Protein AF-A0A7V9VNK0-F1 (afdb_monomer_lite)

Structure (mmCIF, N/CA/C/O backbone):
data_AF-A0A7V9VNK0-F1
#
_entry.id   AF-A0A7V9VNK0-F1
#
loop_
_atom_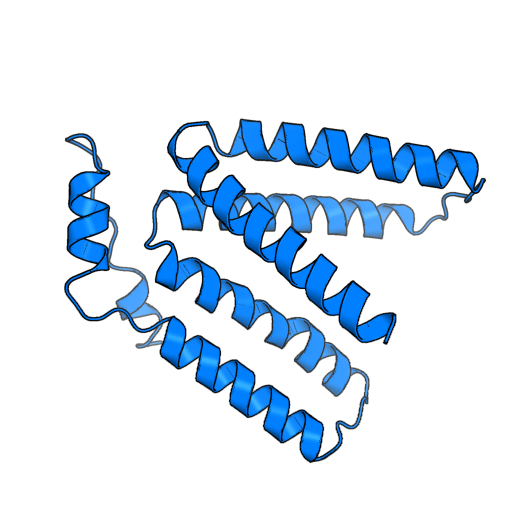site.group_PDB
_atom_site.id
_atom_site.type_symbol
_atom_site.label_atom_id
_atom_site.label_alt_id
_atom_site.label_comp_id
_atom_site.label_asym_id
_atom_site.label_entity_id
_atom_site.label_seq_id
_atom_site.pdbx_PDB_ins_code
_atom_site.Cartn_x
_atom_site.Cartn_y
_atom_site.Cartn_z
_atom_site.occupancy
_atom_site.B_iso_or_equiv
_atom_site.auth_seq_id
_atom_site.auth_comp_id
_atom_site.auth_asym_id
_atom_site.auth_atom_id
_atom_site.pdbx_PDB_model_num
ATOM 1 N N . MET A 1 1 ? 19.838 -11.599 7.209 1.00 82.56 1 MET A N 1
ATOM 2 C CA . MET A 1 1 ? 19.862 -10.478 8.177 1.00 82.56 1 MET A CA 1
ATOM 3 C C . MET A 1 1 ? 19.489 -9.149 7.528 1.00 82.56 1 MET A C 1
ATOM 5 O O . MET A 1 1 ? 18.550 -8.531 8.006 1.00 82.56 1 MET A O 1
ATOM 9 N N . LEU A 1 2 ? 20.110 -8.753 6.407 1.00 92.56 2 LEU A N 1
ATOM 10 C CA . LEU A 1 2 ? 19.760 -7.515 5.686 1.00 92.56 2 LEU A CA 1
ATOM 11 C C . LEU A 1 2 ? 18.267 -7.409 5.312 1.00 92.56 2 LEU A C 1
ATOM 13 O O . LEU A 1 2 ? 17.645 -6.399 5.608 1.00 92.56 2 LEU A O 1
ATOM 17 N N . ALA A 1 3 ? 17.668 -8.464 4.744 1.00 87.81 3 ALA A N 1
ATOM 18 C CA . ALA A 1 3 ? 16.244 -8.462 4.379 1.00 87.81 3 ALA A CA 1
ATOM 19 C C . ALA A 1 3 ? 15.308 -8.230 5.582 1.00 87.81 3 ALA A C 1
ATOM 21 O O . ALA A 1 3 ? 14.354 -7.468 5.482 1.00 87.81 3 ALA A O 1
ATOM 22 N N . ALA A 1 4 ? 15.612 -8.834 6.736 1.00 85.50 4 ALA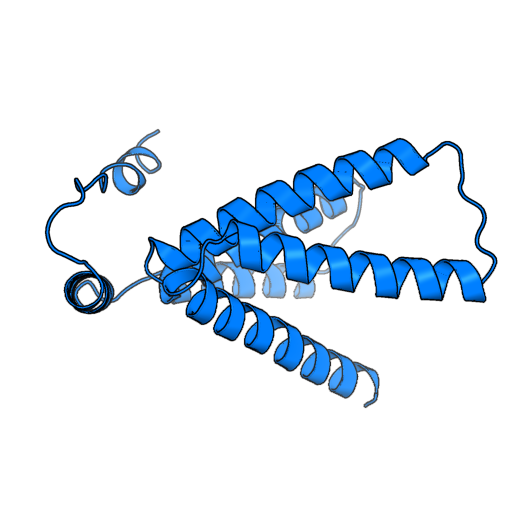 A N 1
ATOM 23 C CA . ALA A 1 4 ? 14.842 -8.628 7.962 1.00 85.50 4 ALA A CA 1
ATOM 24 C C . ALA A 1 4 ? 15.011 -7.199 8.507 1.00 85.50 4 ALA A C 1
ATOM 26 O O . ALA A 1 4 ? 14.036 -6.586 8.929 1.00 85.50 4 ALA A O 1
ATOM 27 N N 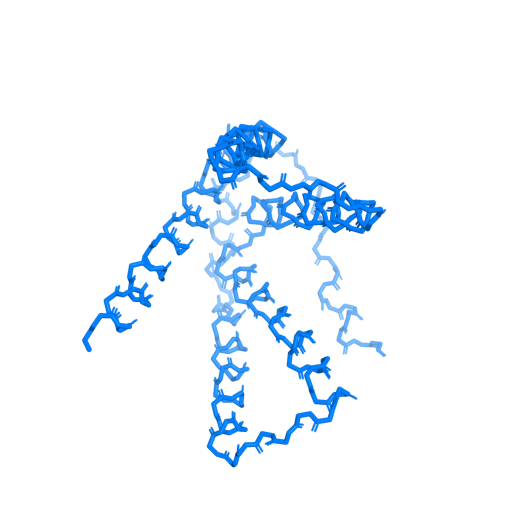. ALA A 1 5 ? 16.226 -6.644 8.447 1.00 91.44 5 ALA A N 1
ATOM 28 C CA . ALA A 1 5 ? 16.482 -5.259 8.836 1.00 91.44 5 ALA A CA 1
ATOM 29 C C . ALA A 1 5 ? 15.738 -4.261 7.931 1.00 91.44 5 ALA A C 1
ATOM 31 O O . ALA A 1 5 ? 15.131 -3.321 8.434 1.00 91.44 5 ALA A O 1
ATOM 32 N N . LEU A 1 6 ? 15.721 -4.497 6.614 1.00 88.62 6 LEU A N 1
ATOM 33 C CA . LEU A 1 6 ? 14.958 -3.693 5.655 1.00 88.62 6 LEU A CA 1
ATOM 34 C C . LEU A 1 6 ? 13.446 -3.811 5.883 1.00 88.62 6 LEU A C 1
ATOM 36 O O . LEU A 1 6 ? 12.749 -2.802 5.830 1.00 88.62 6 LEU A O 1
ATOM 40 N N . ALA A 1 7 ? 12.944 -5.010 6.190 1.00 84.00 7 ALA A N 1
ATOM 41 C CA . ALA A 1 7 ? 11.535 -5.221 6.513 1.00 84.00 7 ALA A CA 1
ATOM 42 C C . ALA A 1 7 ? 11.121 -4.472 7.791 1.00 84.00 7 ALA A C 1
ATOM 44 O O . ALA A 1 7 ? 10.095 -3.796 7.800 1.00 84.00 7 ALA A O 1
ATOM 45 N N . LEU A 1 8 ? 11.938 -4.526 8.850 1.00 86.44 8 LEU A N 1
ATOM 46 C CA . LEU A 1 8 ? 11.698 -3.775 10.087 1.00 86.44 8 LEU A CA 1
ATOM 47 C C . LEU A 1 8 ? 11.769 -2.265 9.856 1.00 86.44 8 LEU A C 1
ATOM 49 O O . LEU A 1 8 ? 10.886 -1.537 10.305 1.00 86.44 8 LEU A O 1
ATOM 53 N N . ALA A 1 9 ? 12.785 -1.798 9.126 1.00 90.12 9 ALA A N 1
ATOM 54 C CA . ALA A 1 9 ? 12.929 -0.391 8.778 1.00 90.12 9 ALA A CA 1
ATOM 55 C C . ALA A 1 9 ? 11.717 0.108 7.983 1.00 90.12 9 ALA A C 1
ATOM 57 O O . ALA A 1 9 ? 11.162 1.149 8.330 1.00 90.12 9 ALA A O 1
ATOM 58 N N . SER A 1 10 ? 11.270 -0.659 6.983 1.00 87.25 10 SER A N 1
ATOM 59 C CA . SER A 1 10 ? 10.073 -0.373 6.188 1.00 87.25 10 SER A CA 1
ATOM 60 C C . SER A 1 10 ? 8.819 -0.342 7.057 1.00 87.25 10 SER A C 1
ATOM 62 O O . SER A 1 10 ? 8.062 0.620 6.990 1.00 87.25 10 SER A O 1
ATOM 64 N N . SER A 1 11 ? 8.636 -1.323 7.943 1.00 83.38 11 SER A N 1
ATOM 65 C CA . SER A 1 11 ? 7.491 -1.354 8.857 1.00 83.38 11 SER A CA 1
ATOM 66 C C . SER A 1 11 ? 7.466 -0.145 9.798 1.00 83.38 11 SER A C 1
ATOM 68 O O . SER A 1 11 ? 6.397 0.408 10.047 1.00 83.38 11 SER A O 1
ATOM 70 N N . LEU A 1 12 ? 8.627 0.283 10.305 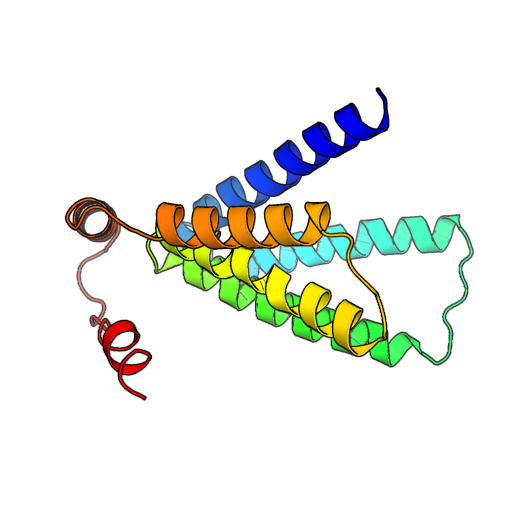1.00 85.69 12 LEU A N 1
ATOM 71 C CA . LEU A 1 12 ? 8.765 1.465 11.161 1.00 85.69 12 LEU A CA 1
ATOM 72 C C . LEU A 1 12 ? 8.480 2.762 10.401 1.00 85.69 12 LEU A C 1
ATOM 74 O O . LEU A 1 12 ? 7.768 3.624 10.912 1.00 85.69 12 LEU A O 1
ATOM 78 N N . THR A 1 13 ? 9.016 2.905 9.186 1.00 85.44 13 THR A N 1
ATOM 79 C CA . THR A 1 13 ? 8.785 4.109 8.371 1.00 85.44 13 THR A CA 1
ATOM 80 C C . THR A 1 13 ? 7.337 4.206 7.932 1.00 85.44 13 THR A C 1
ATOM 82 O O . THR A 1 13 ? 6.747 5.275 8.051 1.00 85.44 13 THR A O 1
ATOM 85 N N . TRP A 1 14 ? 6.756 3.104 7.462 1.00 78.50 14 TRP A N 1
ATOM 86 C CA . TRP A 1 14 ? 5.388 3.081 6.957 1.00 78.50 14 TRP A CA 1
ATOM 87 C C . TRP A 1 14 ? 4.376 3.285 8.090 1.00 78.50 14 TRP A C 1
ATOM 89 O O . TRP A 1 14 ? 3.596 4.233 8.052 1.00 78.50 14 TRP A O 1
ATOM 99 N N . GLY A 1 15 ? 4.488 2.512 9.179 1.00 79.56 15 GLY A N 1
ATOM 100 C CA . GLY A 1 15 ? 3.609 2.667 10.342 1.00 79.56 15 GLY A CA 1
ATOM 101 C C . GLY A 1 15 ? 3.754 4.026 11.037 1.00 79.56 15 GLY A C 1
ATOM 102 O O . GLY A 1 15 ? 2.760 4.630 11.443 1.00 79.56 15 GLY A O 1
ATOM 103 N N . GLY A 1 16 ? 4.980 4.550 11.139 1.00 81.19 16 GLY A N 1
ATOM 104 C CA . GLY A 1 16 ? 5.230 5.885 11.683 1.00 81.19 16 GLY A CA 1
ATOM 105 C C . GLY A 1 16 ? 4.647 7.000 10.811 1.00 81.19 16 GLY A C 1
ATOM 106 O O . GLY A 1 16 ? 4.057 7.945 11.340 1.00 81.19 16 GLY A O 1
ATOM 107 N N . ALA A 1 17 ? 4.770 6.883 9.485 1.00 77.44 17 ALA A N 1
ATOM 108 C CA . ALA A 1 17 ? 4.202 7.836 8.537 1.00 77.44 17 ALA A CA 1
ATOM 109 C C . ALA A 1 17 ? 2.669 7.857 8.594 1.00 77.44 17 ALA A C 1
ATOM 111 O O . ALA A 1 17 ? 2.094 8.942 8.659 1.00 77.44 17 ALA A O 1
ATOM 112 N N . ASP A 1 18 ? 2.012 6.696 8.657 1.00 76.62 18 ASP A N 1
ATOM 113 C CA . ASP A 1 18 ? 0.550 6.613 8.774 1.00 76.62 18 ASP A CA 1
ATOM 114 C C . ASP A 1 18 ? 0.049 7.202 10.096 1.00 76.62 18 ASP A C 1
ATOM 116 O O . ASP A 1 18 ? -0.954 7.924 10.132 1.00 76.62 18 ASP A O 1
ATOM 120 N N . PHE A 1 19 ? 0.781 6.959 11.188 1.00 73.00 19 PHE A N 1
ATOM 121 C CA . PHE A 1 19 ? 0.450 7.520 12.493 1.00 73.00 19 PHE A CA 1
ATOM 122 C C . PHE A 1 19 ? 0.568 9.050 12.509 1.00 73.00 19 PHE A C 1
ATOM 124 O O . PHE A 1 19 ? -0.379 9.757 12.866 1.00 73.00 19 PHE A O 1
ATOM 131 N N . LEU A 1 20 ? 1.718 9.580 12.082 1.00 77.62 20 LEU A N 1
ATOM 132 C CA . LEU A 1 20 ? 1.965 11.022 12.038 1.00 77.62 20 LEU A CA 1
ATOM 133 C C . LEU A 1 20 ? 1.057 11.720 11.019 1.00 77.62 20 LEU A C 1
ATOM 135 O O . LEU A 1 20 ? 0.502 12.776 11.322 1.00 77.62 20 LEU A O 1
ATOM 139 N N . GLY A 1 21 ? 0.851 11.127 9.843 1.00 72.38 21 GLY A N 1
ATOM 140 C CA . GLY A 1 21 ? -0.055 11.627 8.809 1.00 72.38 21 GLY A CA 1
ATOM 141 C C . GLY A 1 21 ? -1.505 11.686 9.291 1.00 72.38 21 GLY A C 1
ATOM 142 O O . GLY A 1 21 ? -2.180 12.705 9.113 1.00 72.38 21 GLY A O 1
ATOM 143 N N . GLY A 1 22 ? -1.970 10.653 10.000 1.00 72.56 22 GLY A N 1
ATOM 144 C CA . GLY A 1 22 ? -3.275 10.641 10.665 1.00 72.56 22 GLY A CA 1
ATOM 145 C C . GLY A 1 22 ? -3.410 11.714 11.752 1.00 72.56 22 GLY A C 1
ATOM 146 O O . GLY A 1 22 ? -4.437 12.387 11.841 1.00 72.56 22 GLY A O 1
ATOM 147 N N . LEU A 1 23 ? -2.360 11.949 12.545 1.00 72.75 23 LEU A N 1
ATOM 148 C CA . LEU A 1 23 ? -2.370 12.978 13.588 1.00 72.75 23 LEU A CA 1
ATOM 149 C C . LEU A 1 23 ? -2.366 14.404 13.007 1.00 72.75 23 LEU A C 1
ATOM 151 O O . LEU A 1 23 ? -3.098 15.277 13.480 1.00 72.75 23 LEU A O 1
ATOM 155 N N . ILE A 1 24 ? -1.560 14.648 11.970 1.00 73.88 24 ILE A N 1
ATOM 156 C CA . ILE A 1 24 ? -1.426 15.960 11.321 1.00 73.88 24 ILE A CA 1
ATOM 157 C C . ILE A 1 24 ? -2.682 16.302 10.509 1.00 73.88 24 ILE A C 1
ATOM 159 O O . ILE A 1 24 ? -3.134 17.447 10.554 1.00 73.88 24 ILE A O 1
ATOM 163 N N . SER A 1 25 ? -3.294 15.329 9.826 1.00 69.69 25 SER A N 1
ATOM 164 C CA . SER A 1 25 ? -4.524 15.525 9.036 1.00 69.69 25 SER A CA 1
ATOM 165 C C . SER A 1 25 ? -5.754 15.904 9.872 1.00 69.69 25 SER A C 1
ATOM 167 O O . SER A 1 25 ? -6.715 16.448 9.332 1.00 69.69 25 SER A O 1
ATOM 169 N N . ARG A 1 26 ? -5.715 15.707 11.197 1.00 68.12 26 ARG A N 1
ATOM 170 C CA . ARG A 1 26 ? -6.729 16.235 12.129 1.00 68.12 26 ARG A CA 1
ATOM 171 C C . ARG A 1 26 ? -6.561 17.725 12.437 1.00 68.12 26 ARG A C 1
ATOM 173 O O . ARG A 1 26 ? -7.525 18.372 12.830 1.00 68.12 26 ARG A O 1
ATOM 180 N N . ARG A 1 27 ? -5.348 18.273 12.298 1.00 61.91 27 ARG A N 1
ATOM 181 C CA . ARG A 1 27 ? -5.013 19.673 12.642 1.00 61.91 27 ARG A CA 1
ATOM 182 C C . ARG A 1 27 ? -4.770 20.567 11.424 1.00 61.91 27 ARG A C 1
ATOM 184 O O . ARG A 1 27 ? -4.803 21.788 11.544 1.00 61.91 27 ARG A O 1
ATOM 191 N N . ARG A 1 28 ? -4.483 19.980 10.264 1.00 67.44 28 ARG A N 1
ATOM 192 C CA . ARG A 1 28 ? -4.223 20.661 8.988 1.00 67.44 28 ARG A CA 1
ATOM 193 C C . ARG A 1 28 ? -5.191 20.137 7.934 1.00 67.44 28 ARG A C 1
ATOM 195 O O . ARG A 1 28 ? -5.664 19.011 8.025 1.00 67.44 28 ARG A O 1
ATOM 202 N N . THR A 1 29 ? -5.464 20.937 6.907 1.00 72.12 29 THR A N 1
ATOM 203 C CA . THR A 1 29 ? -6.267 20.483 5.768 1.00 72.12 29 THR A CA 1
ATOM 204 C C . THR A 1 29 ? -5.588 19.280 5.108 1.00 72.12 29 THR A C 1
ATOM 206 O O . THR A 1 29 ? -4.395 19.326 4.808 1.00 72.12 29 THR A O 1
ATOM 209 N N . VAL A 1 30 ? -6.342 18.200 4.866 1.00 69.69 30 VAL A N 1
ATOM 210 C CA . VAL A 1 30 ? -5.844 16.967 4.215 1.00 69.69 30 VAL A CA 1
ATOM 211 C C . VAL A 1 30 ? -5.092 17.288 2.917 1.00 69.69 30 VAL A C 1
ATOM 213 O O . VAL A 1 30 ? -4.049 16.705 2.644 1.00 69.69 30 VAL A O 1
ATOM 216 N N . LEU A 1 31 ? -5.573 18.288 2.172 1.00 69.62 31 LEU A N 1
ATOM 217 C CA . LEU A 1 31 ? -4.949 18.791 0.947 1.00 69.62 31 LEU A CA 1
ATOM 218 C C . LEU A 1 31 ? -3.518 19.307 1.154 1.00 69.62 31 LEU A C 1
ATOM 220 O O . LEU A 1 31 ? -2.667 19.058 0.308 1.00 69.62 31 LEU A O 1
ATOM 224 N N . ALA A 1 32 ? -3.228 19.993 2.264 1.00 73.31 32 ALA A N 1
ATOM 225 C CA . ALA A 1 32 ? -1.886 20.510 2.529 1.00 73.31 32 ALA A CA 1
ATOM 226 C C . ALA A 1 32 ? -0.890 19.376 2.802 1.00 73.31 32 ALA A C 1
ATOM 228 O O . ALA A 1 32 ? 0.227 19.406 2.293 1.00 73.31 32 ALA A O 1
ATOM 229 N N . VAL A 1 33 ? -1.309 18.356 3.560 1.00 75.38 33 VAL A N 1
ATOM 230 C CA . VAL A 1 33 ? -0.490 17.157 3.808 1.00 75.38 33 VAL A CA 1
ATOM 231 C C . VAL A 1 33 ? -0.214 16.437 2.489 1.00 75.38 33 VAL A C 1
ATOM 233 O O . VAL A 1 33 ? 0.936 16.142 2.181 1.00 75.38 33 VAL A O 1
ATOM 236 N N . LEU A 1 34 ? -1.253 16.239 1.674 1.00 78.31 34 LEU A N 1
ATOM 237 C CA . LEU A 1 34 ? -1.147 15.565 0.382 1.00 78.31 34 LEU A CA 1
ATOM 238 C C . LEU A 1 34 ? -0.192 16.286 -0.578 1.00 78.31 34 LEU A C 1
ATOM 240 O O . LEU A 1 34 ? 0.690 15.654 -1.152 1.00 78.31 34 LEU A O 1
ATOM 244 N N . LEU A 1 35 ? -0.346 17.605 -0.734 1.00 80.81 35 LEU A N 1
ATOM 245 C CA . LEU A 1 35 ? 0.467 18.401 -1.656 1.00 80.81 35 LEU A CA 1
ATOM 246 C C . LEU A 1 35 ? 1.942 18.407 -1.257 1.00 80.81 35 LEU A C 1
ATOM 248 O O . LEU A 1 35 ? 2.800 18.231 -2.118 1.00 80.81 35 LEU A O 1
ATOM 252 N N . ILE A 1 36 ? 2.243 18.567 0.036 1.00 83.06 36 ILE A N 1
ATOM 253 C CA . ILE A 1 36 ? 3.627 18.554 0.524 1.00 83.06 36 ILE A CA 1
ATOM 254 C C . ILE A 1 36 ? 4.239 17.166 0.324 1.00 83.06 36 ILE A C 1
ATOM 256 O O . ILE A 1 36 ? 5.322 17.059 -0.251 1.00 83.06 36 ILE A O 1
ATOM 260 N N . SER A 1 37 ? 3.545 16.100 0.738 1.00 81.50 37 SER A N 1
ATOM 261 C CA . SER A 1 37 ? 4.029 14.727 0.568 1.00 81.50 37 SER A CA 1
ATOM 262 C C . SER A 1 37 ? 4.283 14.393 -0.900 1.00 81.50 37 SER A C 1
ATOM 264 O O . SER A 1 37 ? 5.328 13.830 -1.231 1.00 81.50 37 SER A O 1
ATOM 266 N N . GLN A 1 38 ? 3.371 14.783 -1.791 1.00 87.00 38 GLN A N 1
ATOM 267 C CA . GLN A 1 38 ? 3.497 14.462 -3.204 1.00 87.00 38 GLN A CA 1
ATOM 268 C C . GLN A 1 38 ? 4.563 15.306 -3.910 1.00 87.00 38 GLN A C 1
ATOM 270 O O . GLN A 1 38 ? 5.268 14.779 -4.767 1.00 87.00 38 GLN A O 1
ATOM 275 N N . ALA A 1 39 ? 4.741 16.572 -3.520 1.00 86.81 39 ALA A N 1
ATOM 276 C CA . ALA A 1 39 ? 5.825 17.415 -4.021 1.00 86.81 39 ALA A CA 1
ATOM 277 C C . ALA A 1 39 ? 7.200 16.864 -3.617 1.00 86.81 39 ALA A C 1
ATOM 279 O O . ALA A 1 39 ? 8.082 16.730 -4.463 1.00 86.81 39 ALA A O 1
ATOM 280 N N . VAL A 1 40 ? 7.370 16.479 -2.348 1.00 88.75 40 VAL A N 1
ATOM 281 C CA . VAL A 1 40 ? 8.614 15.862 -1.862 1.00 88.75 40 VAL A CA 1
ATOM 282 C C . VAL A 1 40 ? 8.885 14.544 -2.592 1.00 88.75 40 VAL A C 1
ATOM 284 O O . VAL A 1 40 ? 9.996 14.332 -3.076 1.00 88.75 40 VAL A O 1
ATOM 287 N N . GLY A 1 41 ? 7.868 13.688 -2.737 1.00 86.12 41 GLY A N 1
ATOM 288 C CA . GLY A 1 41 ? 7.986 12.432 -3.480 1.00 86.12 41 GLY A CA 1
ATOM 289 C C . GLY A 1 41 ? 8.374 12.643 -4.946 1.00 86.12 41 GLY A C 1
ATOM 290 O O . GLY A 1 41 ? 9.255 11.950 -5.450 1.00 86.12 41 GLY A O 1
ATOM 291 N N . LEU A 1 42 ? 7.778 13.637 -5.612 1.00 88.06 42 LEU A N 1
ATOM 292 C CA . LEU A 1 42 ? 8.088 13.977 -7.001 1.00 88.06 42 LEU A CA 1
ATOM 293 C C . LEU A 1 42 ? 9.531 14.467 -7.164 1.00 88.06 42 LEU A C 1
ATOM 295 O O . LEU A 1 42 ? 10.214 14.037 -8.089 1.00 88.06 42 LEU A O 1
ATOM 299 N N . VAL A 1 43 ? 10.014 15.325 -6.262 1.00 92.25 43 VAL A N 1
ATOM 300 C CA . VAL A 1 43 ? 11.400 15.821 -6.289 1.00 92.25 43 VAL A CA 1
ATOM 301 C C . VAL A 1 43 ? 12.394 14.677 -6.073 1.00 92.25 43 VAL A C 1
ATOM 303 O O . VAL A 1 43 ? 13.383 14.568 -6.799 1.00 92.25 43 VAL A O 1
ATOM 306 N N . LEU A 1 44 ? 12.125 13.785 -5.117 1.00 90.38 44 LEU A N 1
ATOM 307 C CA . LEU A 1 44 ? 12.991 12.638 -4.837 1.00 90.38 44 LEU A CA 1
ATOM 308 C C . LEU A 1 44 ? 13.022 11.647 -6.005 1.00 90.38 44 LEU A C 1
ATOM 310 O O . LEU A 1 44 ? 14.096 11.296 -6.483 1.00 90.38 44 LEU A O 1
ATOM 314 N N . ILE A 1 45 ? 11.862 11.231 -6.517 1.00 87.06 45 ILE A N 1
ATOM 315 C CA . ILE A 1 45 ? 11.805 10.301 -7.653 1.00 87.06 45 ILE A CA 1
ATOM 316 C C . ILE A 1 45 ? 12.400 10.953 -8.907 1.00 87.06 45 ILE A C 1
ATOM 318 O O . ILE A 1 45 ? 13.196 10.324 -9.600 1.00 87.06 45 ILE A O 1
ATOM 322 N N . GLY A 1 46 ? 12.077 12.220 -9.175 1.00 87.94 46 GLY A N 1
ATOM 323 C CA . GLY A 1 46 ? 12.597 12.963 -10.322 1.00 87.94 46 GLY A CA 1
ATOM 324 C C . GLY A 1 46 ? 14.118 13.106 -10.301 1.00 87.94 46 GLY A C 1
ATOM 325 O O . GLY A 1 46 ? 14.766 12.906 -11.326 1.00 87.94 46 GLY A O 1
ATOM 326 N N . SER A 1 47 ? 14.708 13.382 -9.134 1.00 89.44 47 SER A N 1
ATOM 327 C CA . SER A 1 47 ? 16.167 13.459 -8.986 1.00 89.44 47 SER A CA 1
ATOM 328 C C . SER A 1 47 ? 16.845 12.099 -9.174 1.00 89.44 47 SER A C 1
ATOM 330 O O . SER A 1 47 ? 17.854 12.021 -9.872 1.00 89.44 47 SER A O 1
ATOM 332 N N . ILE A 1 48 ? 16.266 11.013 -8.653 1.00 89.06 48 ILE A N 1
ATOM 333 C CA . ILE A 1 48 ? 16.759 9.648 -8.897 1.00 89.06 48 ILE A CA 1
ATOM 334 C C . ILE A 1 48 ? 16.704 9.306 -10.391 1.00 89.06 48 ILE A C 1
ATOM 336 O O . ILE A 1 48 ? 17.684 8.804 -10.940 1.00 89.06 48 ILE A O 1
ATOM 340 N N . VAL A 1 49 ? 15.588 9.590 -11.066 1.00 87.50 49 VAL A N 1
ATOM 341 C CA . VAL A 1 49 ? 15.427 9.350 -12.510 1.00 87.50 49 VAL A CA 1
ATOM 342 C C . VAL A 1 49 ? 16.459 10.138 -13.317 1.00 87.50 49 VAL A C 1
ATOM 344 O O . VAL A 1 49 ? 17.093 9.569 -14.206 1.00 87.50 49 VAL A O 1
ATOM 347 N N . ALA A 1 50 ? 16.680 11.409 -12.969 1.00 88.25 50 ALA A N 1
ATOM 348 C CA . ALA A 1 50 ? 17.662 12.265 -13.630 1.00 88.25 50 ALA A CA 1
ATOM 349 C C . ALA A 1 50 ? 19.097 11.734 -13.480 1.00 88.25 50 ALA A C 1
ATOM 351 O O . ALA A 1 50 ? 19.843 11.717 -14.455 1.00 88.25 50 ALA A O 1
ATOM 352 N N . VAL A 1 51 ? 19.473 11.254 -12.289 1.00 93.50 51 VAL A N 1
ATOM 353 C CA . VAL A 1 51 ? 20.808 10.680 -12.036 1.00 93.50 51 VAL A CA 1
ATOM 354 C C . VAL A 1 51 ? 21.009 9.354 -12.773 1.00 93.50 51 VAL A C 1
ATOM 356 O O . VAL A 1 51 ? 22.099 9.095 -13.275 1.00 93.50 51 VAL A O 1
ATOM 359 N N . ASN A 1 52 ? 19.973 8.516 -12.864 1.00 90.38 52 ASN A N 1
ATOM 360 C CA . ASN A 1 52 ? 20.058 7.217 -13.538 1.00 90.38 52 ASN A CA 1
ATOM 361 C C . ASN A 1 52 ? 19.938 7.308 -15.071 1.00 90.38 52 ASN A C 1
ATOM 363 O O . ASN A 1 52 ? 20.108 6.296 -15.746 1.00 90.38 52 ASN A O 1
ATOM 367 N N . GLY A 1 53 ? 19.623 8.485 -15.628 1.00 83.81 53 GLY A N 1
ATOM 368 C CA . GLY A 1 53 ? 19.462 8.673 -17.073 1.00 83.81 53 GLY A CA 1
ATOM 369 C C . GLY A 1 53 ? 18.311 7.862 -17.677 1.00 83.81 53 GLY A C 1
ATOM 370 O O . GLY A 1 53 ? 18.361 7.512 -18.856 1.00 83.81 53 GLY A O 1
ATOM 371 N N . ALA A 1 54 ? 17.293 7.521 -16.880 1.00 81.50 54 ALA A N 1
ATOM 372 C CA . ALA A 1 54 ? 16.188 6.693 -17.347 1.00 81.50 54 ALA A CA 1
ATOM 373 C C . ALA A 1 54 ? 15.347 7.447 -18.388 1.00 81.50 54 ALA A C 1
ATOM 375 O O . ALA A 1 54 ? 14.963 8.602 -18.192 1.00 81.50 54 ALA A O 1
ATOM 376 N N . THR A 1 55 ? 15.056 6.782 -19.504 1.00 81.56 55 THR A N 1
ATOM 377 C CA . THR A 1 55 ? 14.260 7.347 -20.592 1.00 81.56 55 THR A CA 1
ATOM 378 C C . THR A 1 55 ? 12.778 7.116 -20.350 1.00 81.56 55 THR A C 1
ATOM 380 O O . THR A 1 55 ? 12.347 6.082 -19.837 1.00 81.56 55 THR A O 1
ATOM 383 N N . VAL A 1 56 ? 11.979 8.115 -20.712 1.00 80.31 56 VAL A N 1
ATOM 384 C CA . VAL A 1 56 ? 10.536 8.070 -20.509 1.00 80.31 56 VAL A CA 1
ATOM 385 C C . VAL A 1 56 ? 9.890 7.427 -21.730 1.00 80.31 56 VAL A C 1
ATOM 387 O O . VAL A 1 56 ? 9.961 7.966 -22.832 1.00 80.31 56 VAL A O 1
ATOM 390 N N . GLY A 1 57 ? 9.314 6.241 -21.539 1.00 84.75 57 GLY A N 1
ATOM 391 C CA . GLY A 1 57 ? 8.653 5.485 -22.600 1.00 84.75 57 GLY A CA 1
ATOM 392 C C . GLY A 1 57 ? 7.240 5.992 -22.925 1.00 84.75 57 GLY A C 1
ATOM 393 O O . GLY A 1 57 ? 6.668 6.783 -22.168 1.00 84.75 57 GLY A O 1
ATOM 394 N N . PRO A 1 58 ? 6.639 5.497 -24.022 1.00 85.75 58 PRO A N 1
ATOM 395 C CA . PRO A 1 58 ? 5.267 5.834 -24.411 1.00 85.75 58 PRO A CA 1
ATOM 396 C C . PRO A 1 58 ? 4.225 5.453 -23.347 1.00 85.75 58 PRO A C 1
ATOM 398 O O . PRO A 1 58 ? 3.171 6.076 -23.285 1.00 85.75 58 PRO A O 1
ATOM 401 N N . ASP A 1 59 ? 4.540 4.512 -22.454 1.00 88.06 59 ASP A N 1
ATOM 402 C CA . ASP A 1 59 ? 3.664 4.053 -21.368 1.00 88.06 59 ASP A CA 1
ATOM 403 C C . ASP A 1 59 ? 3.609 4.999 -20.155 1.00 88.06 59 ASP A C 1
ATOM 405 O O . ASP A 1 59 ? 2.958 4.692 -19.155 1.00 88.06 59 ASP A O 1
ATOM 409 N N . LEU A 1 60 ? 4.247 6.178 -20.220 1.00 86.75 60 LEU A N 1
ATOM 410 C CA . LEU A 1 60 ? 4.211 7.179 -19.145 1.00 86.75 60 LEU A CA 1
ATOM 411 C C . LEU A 1 60 ? 2.780 7.518 -18.705 1.00 86.75 60 LEU A C 1
ATOM 413 O O . LEU A 1 60 ? 2.536 7.772 -17.525 1.00 86.75 60 LEU A O 1
ATOM 417 N N . TRP A 1 61 ? 1.825 7.515 -19.634 1.00 88.00 61 TRP A N 1
ATOM 418 C CA . TRP A 1 61 ? 0.434 7.833 -19.325 1.00 88.00 61 TRP A CA 1
ATOM 419 C C . TRP A 1 61 ? -0.168 6.863 -18.293 1.00 88.00 61 TRP A C 1
ATOM 421 O O . TRP A 1 61 ? -0.932 7.306 -17.438 1.00 88.00 61 TRP A O 1
ATOM 431 N N . LEU A 1 62 ? 0.227 5.581 -18.296 1.00 90.38 62 LEU A N 1
ATOM 432 C CA . LEU A 1 62 ? -0.199 4.606 -17.286 1.00 90.38 62 LEU A CA 1
ATOM 433 C C . LEU A 1 62 ? 0.315 4.997 -15.900 1.00 90.38 62 LEU A C 1
ATOM 435 O O . LEU A 1 62 ? -0.435 4.938 -14.928 1.00 90.38 62 LEU A O 1
ATOM 439 N N . ALA A 1 63 ? 1.568 5.454 -15.809 1.00 86.94 63 ALA A N 1
ATOM 440 C CA . ALA A 1 63 ? 2.154 5.926 -14.557 1.00 86.94 63 ALA A CA 1
ATOM 441 C C . ALA A 1 63 ? 1.472 7.207 -14.051 1.00 86.94 63 ALA A C 1
ATOM 443 O O . ALA A 1 63 ? 1.223 7.337 -12.853 1.00 86.94 63 ALA A O 1
ATOM 444 N N . VAL A 1 64 ? 1.110 8.129 -14.951 1.00 88.06 64 VAL A N 1
ATOM 445 C CA . VAL A 1 64 ? 0.352 9.340 -14.598 1.00 88.06 64 VAL A CA 1
ATOM 446 C C . VAL A 1 64 ? -1.031 8.973 -14.061 1.00 88.06 64 VAL A C 1
ATOM 448 O O . VAL A 1 64 ? -1.413 9.440 -12.989 1.00 88.06 64 VAL A O 1
ATOM 451 N N . VAL A 1 65 ? -1.767 8.104 -14.759 1.00 92.69 65 VAL A N 1
ATOM 452 C CA . VAL A 1 65 ? -3.099 7.654 -14.327 1.00 92.69 65 VAL A CA 1
ATOM 453 C C . VAL A 1 65 ? -3.018 6.912 -12.991 1.00 92.69 65 VAL A C 1
ATOM 455 O O . VAL A 1 65 ? -3.778 7.226 -12.076 1.00 92.69 65 VAL A O 1
ATOM 458 N N . ALA A 1 66 ? -2.061 5.994 -12.831 1.00 88.75 66 ALA A N 1
ATOM 459 C CA . ALA A 1 66 ? -1.829 5.292 -11.570 1.00 88.75 66 ALA A CA 1
ATOM 460 C C . ALA A 1 66 ? -1.487 6.263 -10.428 1.00 88.75 66 ALA A C 1
ATOM 462 O O . ALA A 1 66 ? -2.007 6.121 -9.322 1.00 88.75 66 ALA A O 1
ATOM 463 N N . GLY A 1 67 ? -0.673 7.288 -10.699 1.00 88.50 67 GLY A N 1
ATOM 464 C CA . GLY A 1 67 ? -0.335 8.335 -9.738 1.00 88.50 67 GLY A CA 1
ATOM 465 C C . GLY A 1 67 ? -1.547 9.161 -9.301 1.00 88.50 67 GLY A C 1
ATOM 466 O O . GLY A 1 67 ? -1.715 9.415 -8.110 1.00 88.50 67 GLY A O 1
ATOM 467 N N . LEU A 1 68 ? -2.430 9.534 -10.233 1.00 90.31 68 LEU A N 1
ATOM 468 C CA . LEU A 1 68 ? -3.669 10.257 -9.922 1.00 90.31 68 LEU A CA 1
ATOM 469 C C . LEU A 1 68 ? -4.629 9.409 -9.078 1.00 90.31 68 LEU A C 1
ATOM 471 O O . LEU A 1 68 ? -5.175 9.902 -8.090 1.00 90.31 68 LEU A O 1
ATOM 475 N N . ILE A 1 69 ? -4.794 8.129 -9.425 1.00 92.00 69 ILE A N 1
ATOM 476 C CA . ILE A 1 69 ? -5.599 7.182 -8.641 1.00 92.00 69 ILE A CA 1
ATOM 477 C C . ILE A 1 69 ? -4.999 7.014 -7.240 1.00 92.00 69 ILE A C 1
ATOM 479 O O . ILE A 1 69 ? -5.726 7.090 -6.251 1.00 92.00 69 ILE A O 1
ATOM 483 N N . GLY A 1 70 ? -3.677 6.850 -7.139 1.00 87.75 70 GLY A N 1
ATOM 484 C CA . GLY A 1 70 ? -2.965 6.742 -5.866 1.00 87.75 70 GLY A CA 1
ATOM 485 C C . GLY A 1 70 ? -3.119 7.989 -4.994 1.00 87.75 70 GLY A C 1
ATOM 486 O O . GLY A 1 70 ? -3.385 7.877 -3.800 1.00 87.75 70 GLY A O 1
ATOM 487 N N . MET A 1 71 ? -3.041 9.182 -5.589 1.00 84.69 71 MET A N 1
ATOM 488 C CA . MET A 1 71 ? -3.262 10.449 -4.890 1.00 84.69 71 MET A CA 1
ATOM 489 C C . MET A 1 71 ? -4.701 10.560 -4.370 1.00 84.69 71 MET A C 1
ATOM 491 O O . MET A 1 71 ? -4.909 10.924 -3.212 1.00 84.69 71 MET A O 1
ATOM 495 N N . ALA A 1 72 ? -5.697 10.205 -5.187 1.00 87.50 72 ALA A N 1
ATOM 496 C CA . ALA A 1 72 ? -7.097 10.189 -4.768 1.00 87.50 72 ALA A CA 1
ATOM 497 C C . ALA A 1 72 ? -7.341 9.175 -3.635 1.00 87.50 72 ALA A C 1
ATOM 499 O O . ALA A 1 72 ? -7.988 9.507 -2.640 1.00 87.50 72 ALA A O 1
ATOM 500 N N . ALA A 1 73 ? -6.765 7.974 -3.738 1.00 87.44 73 ALA A N 1
ATOM 501 C CA . ALA A 1 73 ? -6.838 6.950 -2.700 1.00 87.44 73 ALA A CA 1
ATOM 502 C C . ALA A 1 73 ? -6.213 7.432 -1.382 1.00 87.44 73 ALA A C 1
ATOM 504 O O . ALA A 1 73 ? -6.830 7.298 -0.325 1.00 87.44 73 ALA A O 1
ATOM 505 N N . LEU A 1 74 ? -5.039 8.071 -1.439 1.00 83.56 74 LEU A N 1
ATOM 506 C CA . LEU A 1 74 ? -4.367 8.631 -0.267 1.00 83.56 74 LEU A CA 1
ATOM 507 C C . LEU A 1 74 ? -5.174 9.778 0.365 1.00 83.56 74 LEU A C 1
ATOM 509 O O . LEU A 1 74 ? -5.265 9.876 1.589 1.00 83.56 74 LEU A O 1
ATOM 513 N N . ALA A 1 75 ? -5.820 10.615 -0.452 1.00 84.19 75 ALA A N 1
ATOM 514 C CA . ALA A 1 75 ? -6.720 11.658 0.035 1.00 84.19 75 ALA A CA 1
ATOM 515 C C . ALA A 1 75 ? -7.909 11.059 0.801 1.00 84.19 75 ALA A C 1
ATOM 517 O O . ALA A 1 75 ? -8.236 11.512 1.901 1.00 84.19 75 ALA A O 1
ATOM 518 N N . CYS A 1 76 ? -8.539 10.022 0.241 1.00 84.81 76 CYS A N 1
ATOM 519 C CA . CYS A 1 76 ? -9.616 9.282 0.894 1.00 84.81 76 CYS A CA 1
ATOM 520 C C . CYS A 1 76 ? -9.141 8.614 2.190 1.00 84.81 76 CYS A C 1
ATOM 522 O O . CYS A 1 76 ? -9.853 8.679 3.192 1.00 84.81 76 CYS A O 1
ATOM 524 N N . PHE A 1 77 ? -7.935 8.042 2.195 1.00 82.88 77 PHE A N 1
ATOM 525 C CA . PHE A 1 77 ? -7.326 7.409 3.361 1.00 82.88 77 PHE A CA 1
ATOM 526 C C . PHE A 1 77 ? -7.114 8.395 4.514 1.00 82.88 77 PHE A C 1
ATOM 528 O O . PHE A 1 77 ? -7.671 8.207 5.597 1.00 82.88 77 PHE A O 1
ATOM 535 N N . TYR A 1 78 ? -6.394 9.498 4.279 1.00 81.19 78 TYR A N 1
ATOM 536 C CA . TYR A 1 78 ? -6.159 10.508 5.315 1.00 81.19 78 TYR A CA 1
ATOM 537 C C . TYR A 1 78 ? -7.450 11.178 5.778 1.00 81.19 78 TYR A C 1
ATOM 539 O O . TYR A 1 78 ? -7.617 11.443 6.968 1.00 81.19 78 TYR A O 1
ATOM 547 N N . ARG A 1 79 ? -8.406 11.403 4.870 1.00 80.19 79 ARG A N 1
ATOM 548 C CA . ARG A 1 79 ? -9.729 11.896 5.258 1.00 80.19 79 ARG A CA 1
ATOM 549 C C . ARG A 1 79 ? -10.453 10.897 6.159 1.00 80.19 79 ARG A C 1
ATOM 551 O O . ARG A 1 79 ? -11.046 11.320 7.145 1.00 80.19 79 ARG A O 1
ATOM 558 N N . GLY A 1 80 ? -10.370 9.601 5.858 1.00 77.31 80 GLY A N 1
ATOM 559 C CA . GLY A 1 80 ? -10.887 8.524 6.699 1.00 77.31 80 GLY A CA 1
ATOM 560 C C . GLY A 1 80 ? -10.277 8.541 8.101 1.00 77.31 80 GLY A C 1
ATOM 561 O O . GLY A 1 80 ? -11.017 8.528 9.079 1.00 77.31 80 GLY A O 1
ATOM 562 N N . LEU A 1 81 ? -8.951 8.663 8.214 1.00 76.31 81 LEU A N 1
ATOM 563 C CA . LEU A 1 81 ? -8.247 8.745 9.505 1.00 76.31 81 LEU A CA 1
ATOM 564 C C . LEU A 1 81 ? -8.630 9.992 10.323 1.00 76.31 81 LEU A C 1
ATOM 566 O O . LEU A 1 81 ? -8.657 9.952 11.560 1.00 76.31 81 LEU A O 1
ATOM 570 N N . ALA A 1 82 ? -8.935 11.096 9.638 1.00 73.31 82 ALA A N 1
ATOM 571 C CA . ALA A 1 82 ? -9.343 12.343 10.271 1.00 73.31 82 ALA A CA 1
ATOM 572 C C . ALA A 1 82 ? -10.776 12.288 10.832 1.00 73.31 82 ALA A C 1
ATOM 574 O O . ALA A 1 82 ? -11.007 12.798 11.927 1.00 73.31 82 ALA A O 1
ATOM 575 N N . ILE A 1 83 ? -11.728 11.679 10.109 1.00 77.19 83 ILE A N 1
ATOM 576 C CA . ILE A 1 83 ? -13.157 11.661 10.494 1.00 77.19 83 ILE A CA 1
ATOM 577 C C . ILE A 1 83 ? -13.595 10.386 11.226 1.00 77.19 83 ILE A C 1
ATOM 579 O O . ILE A 1 83 ? -14.629 10.388 11.890 1.00 77.19 83 ILE A O 1
ATOM 583 N N . GLY A 1 84 ? -12.853 9.291 11.071 1.00 71.56 84 GLY A N 1
ATOM 584 C CA . GLY A 1 84 ? -13.155 7.986 11.648 1.00 71.56 84 GLY A CA 1
ATOM 585 C C . GLY A 1 84 ? -12.288 7.645 12.857 1.00 71.56 84 GLY A C 1
ATOM 586 O O . GLY A 1 84 ? -11.335 8.349 13.210 1.00 71.56 84 GLY A O 1
ATOM 587 N N . ALA A 1 85 ? -12.605 6.517 13.490 1.00 75.25 85 ALA A N 1
ATOM 588 C CA . ALA A 1 85 ? -11.730 5.924 14.486 1.00 75.25 85 ALA A CA 1
ATOM 589 C C . ALA A 1 85 ? -10.464 5.388 13.809 1.00 75.25 85 ALA A C 1
ATOM 591 O O . ALA A 1 85 ? -10.524 4.504 12.953 1.00 75.25 85 ALA A O 1
ATOM 592 N N . MET A 1 86 ? -9.306 5.917 14.205 1.00 69.12 86 MET A N 1
ATOM 593 C CA . MET A 1 86 ? -8.013 5.545 13.624 1.00 69.12 86 MET A CA 1
ATOM 594 C C . MET A 1 86 ? -7.752 4.033 13.734 1.00 69.12 86 MET A C 1
ATOM 596 O O . MET A 1 86 ? -7.264 3.424 12.785 1.00 69.12 86 MET A O 1
ATOM 600 N N . GLY A 1 87 ? -8.183 3.428 14.849 1.00 69.62 87 GLY A N 1
ATOM 601 C CA . GLY A 1 87 ? -8.095 1.988 15.109 1.00 69.62 87 GLY A CA 1
ATOM 602 C C . GLY A 1 87 ? -8.983 1.107 14.226 1.00 69.62 87 GLY A C 1
ATOM 603 O O . GLY A 1 87 ? -8.769 -0.093 14.192 1.00 69.62 87 GLY A O 1
ATOM 604 N N . VAL A 1 88 ? -9.933 1.675 13.478 1.00 76.19 88 VAL A N 1
ATOM 605 C CA . VAL A 1 88 ? -10.794 0.935 12.536 1.00 76.19 88 VAL A CA 1
ATOM 606 C C . VAL A 1 88 ? -10.371 1.197 11.093 1.00 76.19 88 VAL A C 1
ATOM 608 O O . VAL A 1 88 ? -10.274 0.276 10.285 1.00 76.19 88 VAL A O 1
ATOM 611 N N . VAL A 1 89 ? -10.066 2.453 10.766 1.00 79.25 89 VAL A N 1
ATOM 612 C CA . VAL A 1 89 ? -9.694 2.854 9.402 1.00 79.25 89 VAL A CA 1
ATOM 613 C C . VAL A 1 89 ? -8.376 2.206 8.969 1.00 79.25 89 VAL A C 1
ATOM 615 O O . VAL A 1 89 ? -8.285 1.713 7.844 1.00 79.25 89 VAL A O 1
ATOM 618 N N . ALA A 1 90 ? -7.373 2.147 9.851 1.00 78.69 90 ALA A N 1
ATOM 619 C CA . ALA A 1 90 ? -6.083 1.539 9.521 1.00 78.69 90 ALA A CA 1
ATOM 620 C C . ALA A 1 90 ? -6.194 0.022 9.231 1.00 78.69 90 ALA A C 1
ATOM 622 O O . ALA A 1 90 ? -5.752 -0.400 8.163 1.00 78.69 90 ALA A O 1
ATOM 623 N N . PRO A 1 91 ? -6.858 -0.811 10.059 1.00 80.94 91 PRO A N 1
ATOM 624 C CA . PRO A 1 91 ? -7.074 -2.217 9.710 1.00 80.94 91 PRO A CA 1
ATOM 625 C C . PRO A 1 91 ? -7.910 -2.425 8.442 1.00 80.94 91 PRO A C 1
ATOM 627 O O . PRO A 1 91 ? -7.553 -3.252 7.609 1.00 80.94 91 PRO A O 1
ATOM 630 N N . ILE A 1 92 ? -8.997 -1.666 8.249 1.00 83.81 92 ILE A N 1
ATOM 631 C CA . ILE A 1 92 ? -9.843 -1.810 7.050 1.00 83.81 92 ILE A CA 1
ATOM 632 C C . ILE A 1 92 ? -9.044 -1.514 5.780 1.00 83.81 92 ILE A C 1
ATOM 634 O O . ILE A 1 92 ? -9.159 -2.227 4.788 1.00 83.81 92 ILE A O 1
ATOM 638 N N . THR A 1 93 ? -8.212 -0.478 5.801 1.00 84.81 93 THR A N 1
ATOM 639 C CA . THR A 1 93 ? -7.390 -0.110 4.639 1.00 84.81 93 THR A CA 1
ATOM 640 C C . THR A 1 93 ? -6.282 -1.122 4.364 1.00 84.81 93 THR A C 1
ATOM 642 O O . THR A 1 93 ? -5.989 -1.378 3.198 1.00 84.81 93 THR A O 1
ATOM 645 N N . ALA A 1 94 ? -5.753 -1.799 5.390 1.00 82.88 94 ALA A N 1
ATOM 646 C CA . ALA A 1 94 ? -4.835 -2.923 5.208 1.00 82.88 94 ALA A CA 1
ATOM 647 C C . ALA A 1 94 ? -5.465 -4.090 4.417 1.00 82.88 94 ALA A C 1
ATOM 649 O O . ALA A 1 94 ? -4.749 -4.820 3.728 1.00 82.88 94 ALA A O 1
ATOM 650 N N . ALA A 1 95 ? -6.798 -4.236 4.421 1.00 86.62 95 ALA A N 1
ATOM 651 C CA . ALA A 1 95 ? -7.485 -5.227 3.587 1.00 86.62 95 ALA A CA 1
ATOM 652 C C . ALA A 1 95 ? -7.376 -4.945 2.077 1.00 86.62 95 ALA A C 1
ATOM 654 O O . ALA A 1 95 ? -7.639 -5.842 1.278 1.00 86.62 95 ALA A O 1
ATOM 655 N N . ALA A 1 96 ? -6.918 -3.758 1.653 1.00 87.31 96 ALA A N 1
ATOM 656 C CA . ALA A 1 96 ? -6.620 -3.480 0.246 1.00 87.31 96 ALA A CA 1
ATOM 657 C C . ALA A 1 96 ? -5.569 -4.444 -0.342 1.00 87.31 96 ALA A C 1
ATOM 659 O O . ALA A 1 96 ? -5.542 -4.644 -1.556 1.00 87.31 96 ALA A O 1
ATOM 660 N N . ALA A 1 97 ? -4.768 -5.110 0.502 1.00 86.19 97 ALA A N 1
ATOM 661 C CA . ALA A 1 97 ? -3.865 -6.189 0.101 1.00 86.19 97 ALA A CA 1
ATOM 662 C C . ALA A 1 97 ? -4.575 -7.377 -0.586 1.00 86.19 97 ALA A C 1
ATOM 664 O O . ALA A 1 97 ? -3.936 -8.130 -1.318 1.00 86.19 97 ALA A O 1
ATOM 665 N N . VAL A 1 98 ? -5.896 -7.526 -0.425 1.00 87.81 98 VAL A N 1
ATOM 666 C CA . VAL A 1 98 ? -6.694 -8.519 -1.166 1.00 87.81 98 VAL A CA 1
ATOM 667 C C . VAL A 1 98 ? -6.623 -8.284 -2.679 1.00 87.81 98 VAL A C 1
ATOM 669 O O . VAL A 1 98 ? -6.634 -9.250 -3.440 1.00 87.81 98 VAL A O 1
ATOM 672 N N . ILE A 1 99 ? -6.498 -7.032 -3.134 1.00 90.75 99 ILE A N 1
ATOM 673 C CA . ILE A 1 99 ? -6.441 -6.690 -4.563 1.00 90.75 99 ILE A CA 1
ATOM 674 C C . ILE A 1 99 ? -5.218 -7.329 -5.246 1.00 90.75 99 ILE A C 1
ATOM 676 O O . ILE A 1 99 ? -5.429 -8.138 -6.151 1.00 90.75 99 ILE A O 1
ATOM 680 N N . PRO A 1 100 ? -3.958 -7.049 -4.843 1.00 89.94 100 PRO A N 1
ATOM 681 C CA . PRO A 1 100 ? -2.795 -7.661 -5.485 1.00 89.94 100 PRO A CA 1
ATOM 682 C C . PRO A 1 100 ? -2.766 -9.186 -5.333 1.00 89.94 100 PRO A C 1
ATOM 684 O O . PRO A 1 100 ? -2.369 -9.864 -6.272 1.00 89.94 100 PRO A O 1
ATOM 687 N N . VAL A 1 101 ? -3.251 -9.742 -4.214 1.00 90.12 101 VAL A N 1
ATOM 688 C CA . VAL A 1 101 ? -3.372 -11.203 -4.045 1.00 90.12 101 VAL A CA 1
ATOM 689 C C . VAL A 1 101 ? -4.323 -11.800 -5.084 1.00 90.12 101 VAL A C 1
ATOM 691 O O . VAL A 1 101 ? -3.997 -12.790 -5.734 1.00 90.12 101 VAL A O 1
ATOM 694 N N . THR A 1 102 ? -5.487 -11.180 -5.281 1.00 91.12 102 THR A N 1
ATOM 695 C CA . THR A 1 102 ? -6.481 -11.641 -6.260 1.00 91.12 102 THR A CA 1
ATOM 696 C C . THR A 1 102 ? -5.940 -11.525 -7.683 1.00 91.12 102 THR A C 1
ATOM 698 O O . THR A 1 102 ? -6.110 -12.447 -8.477 1.00 91.12 102 THR A O 1
ATOM 701 N N . VAL A 1 103 ? -5.248 -10.425 -7.998 1.00 94.12 103 VAL A N 1
ATOM 702 C CA . VAL A 1 103 ? -4.603 -10.223 -9.304 1.00 94.12 103 VAL A CA 1
ATOM 703 C C . VAL A 1 103 ? -3.503 -11.260 -9.551 1.00 94.12 103 VAL A C 1
ATOM 705 O O . VAL A 1 103 ? -3.459 -11.822 -10.642 1.00 94.12 103 VAL A O 1
ATOM 708 N N . GLY A 1 104 ? -2.656 -11.562 -8.562 1.00 92.00 104 GLY A N 1
ATOM 709 C CA . GLY A 1 104 ? -1.607 -12.583 -8.677 1.00 92.00 104 GLY A CA 1
ATOM 710 C C . GLY A 1 104 ? -2.185 -13.969 -8.967 1.00 92.00 104 GLY A C 1
ATOM 711 O O . GLY A 1 104 ? -1.791 -14.625 -9.934 1.00 92.00 104 GLY A O 1
ATOM 712 N N . ILE A 1 105 ? -3.218 -14.368 -8.217 1.00 92.88 105 ILE A N 1
ATOM 713 C CA . ILE A 1 105 ? -3.931 -15.637 -8.438 1.00 92.88 105 ILE A CA 1
ATOM 714 C C . ILE A 1 105 ? -4.580 -15.668 -9.829 1.00 92.88 105 ILE A C 1
ATOM 716 O O . ILE A 1 105 ? -4.434 -16.653 -10.553 1.00 92.88 105 ILE A O 1
ATOM 720 N N . ALA A 1 106 ? -5.263 -14.593 -10.234 1.00 94.88 106 ALA A N 1
ATOM 721 C CA . ALA A 1 106 ? -5.879 -14.487 -11.559 1.00 94.88 106 ALA A CA 1
ATOM 722 C C . ALA A 1 106 ? -4.844 -14.513 -12.699 1.00 94.88 106 ALA A C 1
ATOM 724 O O . ALA A 1 106 ? -5.144 -14.992 -13.790 1.00 94.88 106 ALA A O 1
ATOM 725 N N . SER A 1 107 ? -3.617 -14.053 -12.435 1.00 95.12 107 SER A N 1
ATOM 726 C CA . SER A 1 107 ? -2.487 -14.098 -13.372 1.00 95.12 107 SER A CA 1
ATOM 727 C C . SER A 1 107 ? -1.816 -15.478 -13.446 1.00 95.12 107 SER A C 1
ATOM 729 O O . SER A 1 107 ? -0.884 -15.668 -14.225 1.00 95.12 107 SER A O 1
ATOM 731 N N . GLY A 1 108 ? -2.293 -16.457 -12.668 1.00 91.94 108 GLY A N 1
ATOM 732 C CA . GLY A 1 108 ? -1.817 -17.839 -12.691 1.00 91.94 108 GLY A CA 1
ATOM 733 C C . GLY A 1 108 ? -0.783 -18.181 -11.618 1.00 91.94 108 GLY A C 1
ATOM 734 O O . GLY A 1 108 ? -0.249 -19.294 -11.640 1.00 91.94 108 GLY A O 1
ATOM 735 N N . GLU A 1 109 ? -0.503 -17.282 -10.668 1.00 91.12 109 GLU A N 1
ATOM 736 C CA . GLU A 1 109 ? 0.311 -17.632 -9.505 1.00 91.12 109 GLU A CA 1
ATOM 737 C C . GLU A 1 109 ? -0.368 -18.755 -8.711 1.00 91.12 109 GLU A C 1
ATOM 739 O O . GLU A 1 109 ? -1.584 -18.763 -8.507 1.00 91.12 109 GLU A O 1
ATOM 744 N N . ARG A 1 110 ? 0.426 -19.733 -8.264 1.00 91.12 110 ARG A N 1
ATOM 745 C CA . ARG A 1 110 ? -0.044 -20.875 -7.469 1.00 91.12 110 ARG A CA 1
ATOM 746 C C . ARG A 1 110 ? 0.551 -20.788 -6.069 1.00 91.12 110 ARG A C 1
ATOM 748 O O . ARG A 1 110 ? 1.666 -21.277 -5.868 1.00 91.12 110 ARG A O 1
ATOM 755 N N . PRO A 1 111 ? -0.157 -20.169 -5.107 1.00 86.50 111 PRO A N 1
ATOM 756 C CA . PRO A 1 111 ? 0.378 -20.008 -3.771 1.00 86.50 111 PRO A CA 1
ATOM 757 C C . PRO A 1 111 ? 0.578 -21.362 -3.094 1.00 86.50 111 PRO A C 1
ATOM 759 O O . PRO A 1 111 ? -0.275 -22.251 -3.174 1.00 86.50 111 PRO A O 1
ATOM 762 N N . ALA A 1 112 ? 1.697 -21.512 -2.393 1.00 92.06 112 ALA A N 1
ATOM 763 C CA . ALA A 1 112 ? 1.935 -22.688 -1.565 1.00 92.06 112 ALA A CA 1
ATOM 764 C C . ALA A 1 112 ? 0.949 -22.726 -0.383 1.00 92.06 112 ALA A C 1
ATOM 766 O O . ALA A 1 112 ? 0.483 -21.686 0.084 1.00 92.06 112 ALA A O 1
ATOM 767 N N . THR A 1 113 ? 0.690 -23.910 0.179 1.00 92.62 113 THR A N 1
ATOM 768 C CA . THR A 1 113 ? -0.213 -24.078 1.336 1.00 92.62 113 THR A CA 1
ATOM 769 C C . THR A 1 113 ? 0.136 -23.146 2.501 1.00 92.62 113 THR A C 1
ATOM 771 O O . THR A 1 113 ? -0.748 -22.580 3.136 1.00 92.62 113 THR A O 1
ATOM 774 N N . ILE A 1 114 ? 1.429 -22.914 2.750 1.00 93.69 114 ILE A N 1
ATOM 775 C CA . ILE A 1 114 ? 1.887 -22.001 3.806 1.00 93.69 114 ILE A CA 1
ATOM 776 C C . ILE A 1 114 ? 1.521 -20.532 3.537 1.00 93.69 114 ILE A C 1
ATOM 778 O O . ILE A 1 114 ? 1.216 -19.794 4.471 1.00 93.69 114 ILE A O 1
ATOM 782 N N . GLN A 1 115 ? 1.497 -20.104 2.271 1.00 88.75 115 GLN A N 1
ATOM 783 C CA . GLN A 1 115 ? 1.098 -18.745 1.895 1.00 88.75 115 GLN A CA 1
ATOM 784 C C . GLN A 1 115 ? -0.404 -18.549 2.101 1.00 88.75 115 GLN A C 1
ATOM 786 O O . GLN A 1 115 ? -0.811 -17.514 2.619 1.00 88.75 115 GLN A O 1
ATOM 791 N N . TRP A 1 116 ? -1.216 -19.567 1.800 1.00 90.94 116 TRP A N 1
ATOM 792 C CA . TRP A 1 116 ? -2.649 -19.554 2.104 1.00 90.94 116 TRP A CA 1
ATOM 793 C C . TRP A 1 116 ? -2.935 -19.400 3.597 1.00 90.94 116 TRP A C 1
ATOM 795 O O . TRP A 1 116 ? -3.792 -18.603 3.976 1.00 90.94 116 TRP A O 1
ATOM 805 N N . ILE A 1 117 ? -2.182 -20.104 4.449 1.00 92.75 117 ILE A N 1
ATOM 806 C CA . ILE A 1 117 ? -2.277 -19.942 5.906 1.00 92.75 117 ILE A CA 1
ATOM 807 C C . ILE A 1 117 ? -1.919 -18.504 6.301 1.00 92.75 117 ILE A C 1
ATOM 809 O O . ILE A 1 117 ? -2.650 -17.882 7.068 1.00 92.75 117 ILE A O 1
ATOM 813 N N . GLY A 1 118 ? -0.838 -17.949 5.744 1.00 89.75 118 GLY A N 1
ATOM 814 C CA . GLY A 1 118 ? -0.443 -16.560 5.981 1.00 89.75 118 GLY A CA 1
ATOM 815 C C . GLY A 1 118 ? -1.531 -15.554 5.593 1.00 89.75 118 GLY A C 1
ATOM 816 O O . GLY A 1 118 ? -1.864 -14.680 6.389 1.00 89.75 118 GLY A O 1
ATOM 817 N N . ILE A 1 119 ? -2.139 -15.717 4.414 1.00 88.94 119 ILE A N 1
ATOM 818 C CA . ILE A 1 119 ? -3.250 -14.876 3.943 1.00 88.94 119 ILE A CA 1
ATOM 819 C C . ILE A 1 119 ? -4.435 -14.962 4.914 1.00 88.94 119 ILE A C 1
ATOM 821 O O . ILE A 1 119 ? -4.951 -13.930 5.342 1.00 88.94 119 ILE A O 1
ATOM 825 N N . ALA A 1 120 ? -4.838 -16.172 5.314 1.00 89.81 120 ALA A N 1
ATOM 826 C CA . ALA A 1 120 ? -5.941 -16.369 6.254 1.00 89.81 120 ALA A CA 1
ATOM 827 C C . ALA A 1 120 ? -5.665 -15.721 7.623 1.00 89.81 120 ALA A C 1
ATOM 829 O O . ALA A 1 120 ? -6.545 -15.068 8.185 1.00 89.81 120 ALA A O 1
ATOM 830 N N . LEU A 1 121 ? -4.437 -15.848 8.138 1.00 90.56 121 LEU A N 1
ATOM 831 C CA . LEU A 1 121 ? -4.017 -15.223 9.394 1.00 90.56 121 LEU A CA 1
ATOM 832 C C . LEU A 1 121 ? -4.031 -13.694 9.314 1.00 90.56 121 LEU A C 1
ATOM 834 O O . LEU A 1 121 ? -4.507 -13.048 10.245 1.00 90.56 121 LEU A O 1
ATOM 838 N N . VAL A 1 122 ? -3.558 -13.112 8.208 1.00 87.12 122 VAL A N 1
ATOM 839 C CA . VAL A 1 122 ? -3.587 -11.656 7.992 1.00 87.12 122 VAL A CA 1
ATOM 840 C C . VAL A 1 122 ? -5.025 -11.146 7.942 1.00 87.12 122 VAL A C 1
ATOM 842 O O . VAL A 1 122 ? -5.351 -10.189 8.642 1.00 87.12 122 VAL A O 1
ATOM 845 N N . ILE A 1 123 ? -5.905 -11.805 7.183 1.00 86.38 123 ILE A N 1
ATOM 846 C CA . ILE A 1 123 ? -7.325 -11.432 7.100 1.00 86.38 123 ILE A CA 1
ATOM 847 C C . ILE A 1 123 ? -7.986 -11.533 8.480 1.00 86.38 123 ILE A C 1
ATOM 849 O O . ILE A 1 123 ? -8.668 -10.601 8.907 1.00 86.38 123 ILE A O 1
ATOM 853 N N . GLY A 1 124 ? -7.745 -12.624 9.212 1.00 87.81 124 GLY A N 1
ATOM 854 C CA . GLY A 1 124 ? -8.240 -12.788 10.578 1.00 87.81 124 GLY A CA 1
ATOM 855 C C . GLY A 1 124 ? -7.738 -11.686 11.514 1.00 87.81 124 GLY A C 1
ATOM 856 O O . GLY A 1 124 ? -8.528 -11.093 12.246 1.00 87.81 124 GLY A O 1
ATOM 857 N N . GLY A 1 125 ? -6.448 -11.351 11.440 1.00 85.25 125 GLY A N 1
ATOM 858 C CA . GLY A 1 125 ? -5.840 -10.259 12.197 1.00 85.25 125 GLY A CA 1
ATOM 859 C C . GLY A 1 125 ? -6.475 -8.902 11.893 1.00 85.25 125 GLY A C 1
ATOM 860 O O . GLY A 1 125 ? -6.782 -8.160 12.822 1.00 85.25 125 GLY A O 1
ATOM 861 N N . ILE A 1 126 ? -6.753 -8.607 10.620 1.00 85.12 126 ILE A N 1
ATOM 862 C CA . ILE A 1 126 ? -7.450 -7.382 10.203 1.00 85.12 126 ILE A CA 1
ATOM 863 C C . ILE A 1 126 ? -8.857 -7.321 10.804 1.00 85.12 126 ILE A C 1
ATOM 865 O O . ILE A 1 126 ? -9.225 -6.299 11.378 1.00 85.12 126 ILE A O 1
ATOM 869 N N . VAL A 1 127 ? -9.635 -8.406 10.724 1.00 84.94 127 VAL A N 1
ATOM 870 C CA . VAL A 1 127 ? -10.998 -8.460 11.284 1.00 84.94 127 VAL A CA 1
ATOM 871 C C . VAL A 1 127 ? -10.982 -8.266 12.799 1.00 84.94 127 VAL A C 1
ATOM 873 O O . VAL A 1 127 ? -11.819 -7.543 13.336 1.00 84.94 127 VAL A O 1
ATOM 876 N N . LEU A 1 128 ? -10.030 -8.890 13.494 1.00 84.19 128 LEU A N 1
ATOM 877 C CA . LEU A 1 128 ? -9.878 -8.742 14.940 1.00 84.19 128 LEU A CA 1
ATOM 878 C C . LEU A 1 128 ? -9.440 -7.326 15.327 1.00 84.19 128 LEU A C 1
ATOM 880 O O . LEU A 1 128 ? -9.987 -6.771 16.274 1.00 84.19 128 LEU A O 1
ATOM 884 N N . ALA A 1 129 ? -8.507 -6.725 14.587 1.00 80.19 129 ALA A N 1
ATOM 885 C CA . ALA A 1 129 ? -8.030 -5.368 14.841 1.00 80.19 129 ALA A CA 1
ATOM 886 C C . ALA A 1 129 ? -9.086 -4.300 14.514 1.00 80.19 129 ALA A C 1
ATOM 888 O O . ALA A 1 129 ? -9.166 -3.289 15.202 1.00 80.19 129 ALA A O 1
ATOM 889 N N . ALA A 1 130 ? -9.925 -4.535 13.500 1.00 77.06 130 ALA A N 1
ATOM 890 C CA . ALA A 1 130 ? -11.012 -3.636 13.116 1.00 77.06 130 ALA A CA 1
ATOM 891 C C . ALA A 1 130 ? -12.200 -3.652 14.099 1.00 77.06 130 ALA A C 1
AT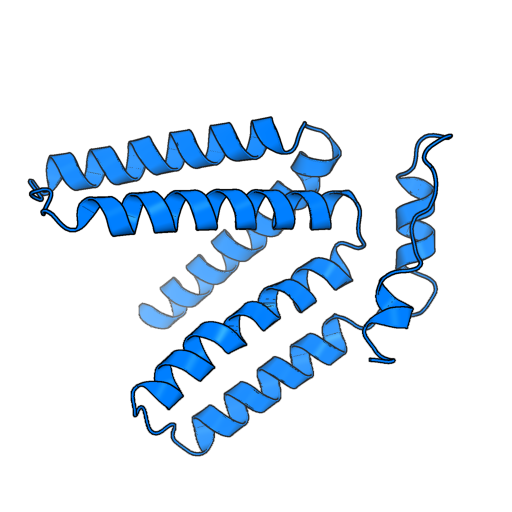OM 893 O O . ALA A 1 130 ? -13.101 -2.819 13.987 1.00 77.06 130 ALA A O 1
ATOM 894 N N . ARG A 1 131 ? -12.241 -4.598 15.049 1.00 76.81 131 ARG A N 1
ATOM 895 C CA . ARG A 1 131 ? -13.281 -4.657 16.081 1.00 76.81 131 ARG A CA 1
ATOM 896 C C . ARG A 1 131 ? -12.971 -3.678 17.207 1.00 76.81 131 ARG A C 1
ATOM 898 O O . ARG A 1 131 ? -12.127 -3.937 18.059 1.00 76.81 131 ARG A O 1
ATOM 905 N N . GLU A 1 132 ? -13.721 -2.584 17.268 1.00 60.59 132 GLU A N 1
ATOM 906 C CA . GLU A 1 132 ? -13.746 -1.745 18.465 1.00 60.59 132 GLU A CA 1
ATOM 907 C C . GLU A 1 132 ? -14.510 -2.434 19.606 1.00 60.59 132 GLU A C 1
ATOM 909 O O . GLU A 1 132 ? -15.630 -2.916 19.401 1.00 60.59 132 GLU A O 1
ATOM 914 N N . PRO A 1 133 ? -13.989 -2.415 20.847 1.00 54.75 133 PRO A N 1
ATOM 915 C CA . PRO A 1 133 ? -14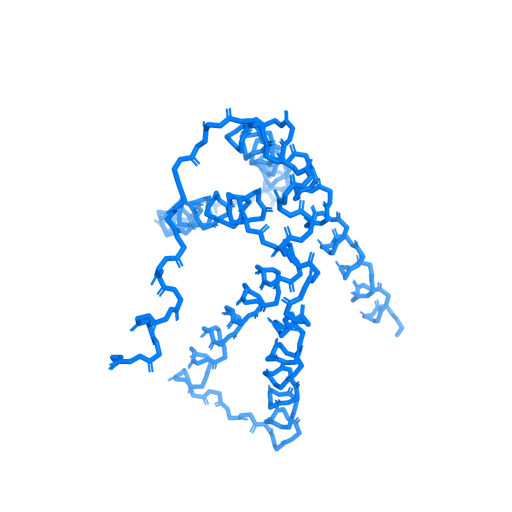.843 -2.515 22.020 1.00 54.75 133 PRO A CA 1
ATOM 916 C C . PRO A 1 133 ? -15.818 -1.335 21.971 1.00 54.75 133 PRO A C 1
ATOM 918 O O . PRO A 1 133 ? -15.382 -0.189 21.848 1.00 54.75 133 PRO A O 1
ATOM 921 N N . ALA A 1 134 ? -17.120 -1.608 22.074 1.00 48.50 134 ALA A N 1
ATOM 922 C CA . ALA A 1 134 ? -18.242 -0.703 21.782 1.00 48.50 134 ALA A CA 1
ATOM 923 C C . ALA A 1 134 ? -18.319 0.635 22.575 1.00 48.50 134 ALA A C 1
ATOM 925 O O . ALA A 1 134 ? -19.353 1.295 22.559 1.00 48.50 134 ALA A O 1
ATOM 926 N N . GLY A 1 135 ? -17.255 1.070 23.256 1.00 46.56 135 GLY A N 1
ATOM 927 C CA . GLY A 1 135 ? -17.181 2.334 23.998 1.00 46.56 135 GLY A CA 1
ATOM 928 C C . GLY A 1 135 ? -15.941 3.201 23.734 1.00 46.56 135 GLY A C 1
ATOM 929 O O . GLY A 1 135 ? -15.954 4.369 24.115 1.00 46.56 135 GLY A O 1
ATOM 930 N N . ALA A 1 136 ? -14.889 2.694 23.078 1.00 50.88 136 ALA A N 1
ATOM 931 C CA . ALA A 1 136 ? -13.627 3.435 22.927 1.00 50.88 136 ALA A CA 1
ATOM 932 C C . ALA A 1 136 ? -13.684 4.497 21.810 1.00 50.88 136 ALA A C 1
ATOM 934 O O . ALA A 1 136 ? -13.371 5.663 22.049 1.00 50.88 136 ALA A O 1
ATOM 935 N N . GLY A 1 137 ? -14.179 4.134 20.621 1.00 46.66 137 GLY A N 1
ATOM 936 C CA . GLY A 1 137 ? -14.302 5.057 19.485 1.00 46.66 137 GLY A CA 1
ATOM 937 C C . GLY A 1 137 ? -15.304 6.187 19.720 1.00 46.66 137 GLY A C 1
ATOM 938 O O . GLY A 1 137 ? -15.082 7.322 19.296 1.00 46.66 137 GLY A O 1
ATOM 939 N N . ALA A 1 138 ? -16.378 5.909 20.469 1.00 47.91 138 ALA A N 1
ATOM 940 C CA . ALA A 1 138 ? -17.367 6.911 20.858 1.00 47.91 138 ALA A CA 1
ATOM 941 C C . ALA A 1 138 ? -16.765 7.968 21.797 1.00 47.91 138 ALA A C 1
ATOM 943 O O . ALA A 1 138 ? -16.985 9.155 21.580 1.00 47.91 138 ALA A O 1
ATOM 944 N N . ALA A 1 139 ? -15.961 7.567 22.789 1.00 48.91 139 ALA A N 1
ATOM 945 C CA . ALA A 1 139 ? -15.326 8.488 23.732 1.00 48.91 139 ALA A CA 1
ATOM 946 C C . ALA A 1 139 ? -14.239 9.365 23.077 1.00 48.91 139 ALA A C 1
ATOM 948 O O . ALA A 1 139 ? -14.131 10.553 23.390 1.00 48.91 139 ALA A O 1
ATOM 949 N N . GLU A 1 140 ? -13.466 8.807 22.142 1.00 52.72 140 GLU A N 1
ATOM 950 C CA . GLU A 1 140 ? -12.426 9.525 21.392 1.00 52.72 140 GLU A CA 1
ATOM 951 C C . GLU A 1 140 ? -13.036 10.525 20.388 1.00 52.72 140 GLU A C 1
ATOM 953 O O . GLU A 1 140 ? -12.597 11.674 20.292 1.00 52.72 140 GLU A O 1
ATOM 958 N N . ALA A 1 141 ? -14.102 10.123 19.679 1.00 50.06 141 ALA A N 1
ATOM 959 C CA . ALA A 1 141 ? -14.836 10.981 18.747 1.00 50.06 141 ALA A CA 1
ATOM 960 C C . ALA A 1 141 ? -15.576 12.127 19.461 1.00 50.06 141 ALA A C 1
ATOM 962 O O . ALA A 1 141 ? -15.656 13.235 18.930 1.00 50.06 141 ALA A O 1
ATOM 963 N N . GLN A 1 142 ? -16.064 11.894 20.686 1.00 50.31 142 GLN A N 1
ATOM 964 C CA . GLN A 1 142 ? -16.729 12.916 21.503 1.00 50.31 142 GLN A CA 1
ATOM 965 C C . GLN A 1 142 ? -15.760 13.986 22.031 1.00 50.31 142 GLN A C 1
ATOM 967 O O . GLN A 1 142 ? -16.166 15.126 22.229 1.00 50.31 142 GLN A O 1
ATOM 972 N N . ARG A 1 143 ? -14.482 13.640 22.243 1.00 53.12 143 ARG A N 1
ATOM 973 C CA . ARG A 1 143 ? -13.432 14.583 22.677 1.00 53.12 143 ARG A CA 1
ATOM 974 C C . ARG A 1 143 ? -12.863 15.425 21.534 1.00 53.12 143 ARG A C 1
ATOM 976 O O . ARG A 1 143 ? -12.302 16.485 21.792 1.00 53.12 143 ARG A O 1
ATOM 983 N N . ALA A 1 144 ? -12.990 14.958 20.292 1.00 50.53 144 ALA A N 1
ATOM 984 C CA . ALA A 1 144 ? -12.402 15.595 19.113 1.00 50.53 144 ALA A CA 1
ATOM 985 C C . ALA A 1 144 ? -13.373 16.492 18.317 1.00 50.53 144 ALA A C 1
ATOM 987 O O . ALA A 1 144 ? -12.927 17.193 17.411 1.00 50.53 144 ALA A O 1
ATOM 988 N N . ALA A 1 145 ? -14.675 16.490 18.621 1.00 41.88 145 ALA A N 1
ATOM 989 C CA . ALA A 1 145 ? -15.662 17.271 17.875 1.00 41.88 145 ALA A CA 1
ATOM 990 C C . ALA A 1 145 ? -15.863 18.686 18.464 1.00 41.88 145 ALA A C 1
ATOM 992 O O . ALA A 1 145 ? -16.289 18.808 19.614 1.00 41.88 145 ALA A O 1
ATOM 993 N N . PRO A 1 146 ? -15.659 19.769 17.686 1.00 43.25 146 PRO A N 1
ATOM 994 C CA . PRO A 1 146 ? -16.290 21.052 17.968 1.00 43.25 146 PRO A CA 1
ATOM 995 C C . PRO A 1 146 ? -17.808 20.913 17.788 1.00 43.25 146 PRO A C 1
ATOM 997 O O . PRO A 1 146 ? -18.276 20.197 16.898 1.00 43.25 146 PRO A O 1
ATOM 1000 N N . ALA A 1 147 ? -18.583 21.590 18.635 1.00 46.41 147 ALA A N 1
ATOM 1001 C CA . ALA A 1 147 ? -20.037 21.628 18.536 1.00 46.41 147 ALA A CA 1
ATOM 1002 C C . ALA A 1 147 ? -20.474 22.048 17.117 1.00 46.41 147 ALA A C 1
ATOM 1004 O O . ALA A 1 147 ? -20.001 23.059 16.611 1.00 46.41 147 ALA A O 1
ATOM 1005 N N . ALA A 1 148 ? -21.397 21.288 16.519 1.00 46.81 148 ALA A N 1
ATOM 1006 C CA . ALA A 1 148 ? -21.999 21.485 15.191 1.00 46.81 148 ALA A CA 1
ATOM 1007 C C . ALA A 1 148 ? -21.255 20.875 13.980 1.00 46.81 148 ALA A C 1
ATOM 1009 O O . ALA A 1 148 ? -20.722 21.575 13.126 1.00 46.81 148 ALA A O 1
ATOM 1010 N N . ALA A 1 149 ? -21.358 19.554 13.807 1.00 39.34 149 ALA A N 1
ATOM 1011 C CA . ALA A 1 149 ? -21.379 18.954 12.469 1.00 39.34 149 ALA A CA 1
ATOM 1012 C C . ALA A 1 149 ? -22.371 17.770 12.436 1.00 39.34 149 ALA A C 1
ATOM 1014 O O . ALA A 1 149 ? -22.400 16.984 13.390 1.00 39.34 149 ALA A O 1
ATOM 1015 N N . PRO A 1 150 ? -23.219 17.631 11.395 1.00 44.69 150 PRO A N 1
ATOM 1016 C CA . PRO A 1 150 ? -24.275 16.627 11.380 1.00 44.69 150 PRO A CA 1
ATOM 1017 C C . PRO A 1 150 ? -23.710 15.215 11.190 1.00 44.69 150 PRO A C 1
ATOM 1019 O O . PRO A 1 150 ? -22.897 14.948 10.306 1.00 44.69 150 PRO A O 1
ATOM 1022 N N . ARG A 1 151 ? -24.174 14.304 12.051 1.00 54.41 151 ARG A N 1
ATOM 1023 C CA . ARG A 1 151 ? -23.748 12.902 12.157 1.00 54.41 151 ARG A CA 1
ATOM 1024 C C . ARG A 1 151 ? -24.327 12.080 11.004 1.00 54.41 151 ARG A C 1
ATOM 1026 O O . ARG A 1 151 ? -25.507 11.745 11.021 1.00 54.41 151 ARG A O 1
ATOM 1033 N N . ILE A 1 152 ? -23.492 11.690 10.043 1.00 52.41 152 ILE A N 1
ATOM 1034 C CA . ILE A 1 152 ? -23.833 10.657 9.054 1.00 52.41 152 ILE A CA 1
ATOM 1035 C C . ILE A 1 152 ? -23.121 9.367 9.466 1.00 52.41 152 ILE A C 1
ATOM 1037 O O . ILE A 1 152 ? -22.033 9.057 8.998 1.00 52.41 152 ILE A O 1
ATOM 1041 N N . SER A 1 153 ? -23.733 8.617 10.383 1.00 52.69 153 SER A N 1
ATOM 1042 C CA . SER A 1 153 ? -23.229 7.321 10.865 1.00 52.69 153 SER A CA 1
ATOM 1043 C C . SER A 1 153 ? -24.185 6.169 10.532 1.00 52.69 153 SER A C 1
ATOM 1045 O O . SER A 1 153 ? -24.436 5.306 11.367 1.00 52.69 153 SER A O 1
ATOM 1047 N N . ARG A 1 154 ? -24.757 6.158 9.318 1.00 43.31 154 ARG A N 1
ATOM 1048 C CA . ARG A 1 154 ? -25.649 5.073 8.851 1.00 43.31 154 ARG A CA 1
ATOM 1049 C C . ARG A 1 154 ? -25.059 4.156 7.771 1.00 43.31 154 ARG A C 1
ATOM 1051 O O . ARG A 1 154 ? -25.689 3.163 7.436 1.00 43.31 154 ARG A O 1
ATOM 1058 N N . GLY A 1 155 ? -23.855 4.426 7.261 1.00 43.12 155 GLY A N 1
ATOM 1059 C CA . GLY A 1 155 ? -23.296 3.670 6.128 1.00 43.12 155 GLY A CA 1
ATOM 1060 C C . GLY A 1 155 ? -22.873 2.230 6.448 1.00 43.12 155 GLY A C 1
ATOM 1061 O O . GLY A 1 155 ? -23.081 1.337 5.635 1.00 43.12 155 GLY A O 1
ATOM 1062 N N . VAL A 1 156 ? -22.333 1.976 7.644 1.00 51.47 156 VAL A N 1
ATOM 1063 C CA . VAL A 1 156 ? -21.729 0.666 7.968 1.00 51.47 156 VAL A CA 1
ATOM 1064 C C . VAL A 1 156 ? -22.783 -0.427 8.209 1.00 51.47 156 VAL A C 1
ATOM 1066 O O . VAL A 1 156 ? -22.522 -1.593 7.945 1.00 51.47 156 VAL A O 1
ATOM 1069 N N . GLY A 1 157 ? -24.001 -0.061 8.628 1.00 44.34 157 GLY A N 1
ATOM 1070 C CA . GLY A 1 157 ? -25.098 -1.020 8.820 1.00 44.34 157 GLY A CA 1
ATOM 1071 C C . GLY A 1 157 ? -25.786 -1.473 7.526 1.00 44.34 157 GLY A C 1
ATOM 1072 O O . GLY A 1 157 ? -26.400 -2.532 7.514 1.00 44.34 157 GLY A O 1
ATOM 1073 N N . LEU A 1 158 ? -25.679 -0.700 6.438 1.00 46.84 158 LEU A N 1
ATOM 1074 C CA . LEU A 1 158 ? -26.331 -1.014 5.158 1.00 46.84 158 LEU A CA 1
ATOM 1075 C C . LEU A 1 158 ? -25.448 -1.867 4.235 1.00 46.84 158 LEU A C 1
ATOM 1077 O O . LEU A 1 158 ? -25.978 -2.640 3.448 1.00 46.84 158 LEU A O 1
ATOM 1081 N N . ALA A 1 159 ? -24.120 -1.793 4.371 1.00 45.50 159 ALA A N 1
ATOM 1082 C CA . ALA A 1 159 ? -23.184 -2.590 3.569 1.00 45.50 159 ALA A CA 1
ATOM 1083 C C . ALA A 1 159 ? -23.093 -4.071 3.993 1.00 45.50 159 ALA A C 1
ATOM 1085 O O . ALA A 1 159 ? -22.520 -4.873 3.271 1.00 45.50 159 ALA A O 1
ATOM 1086 N N . LEU A 1 160 ? -23.645 -4.433 5.157 1.00 41.47 160 LEU A N 1
ATOM 1087 C CA . LEU A 1 160 ? -23.758 -5.825 5.614 1.00 41.47 160 LEU A CA 1
ATOM 1088 C C . LEU A 1 160 ? -25.147 -6.433 5.340 1.00 41.47 160 LEU A C 1
ATOM 1090 O O . LEU A 1 160 ? -25.384 -7.580 5.706 1.00 41.47 160 LEU A O 1
ATOM 1094 N N . ALA A 1 161 ? -26.061 -5.674 4.724 1.00 37.34 161 ALA A N 1
ATOM 1095 C CA . ALA A 1 161 ? -27.435 -6.096 4.436 1.00 37.34 161 ALA A CA 1
ATOM 1096 C C . ALA A 1 161 ? -27.772 -6.149 2.929 1.00 37.34 161 ALA A C 1
ATOM 1098 O O . ALA A 1 161 ? -28.931 -6.387 2.589 1.00 37.34 161 ALA A O 1
ATOM 1099 N N . ALA A 1 162 ? -26.793 -5.932 2.045 1.00 34.09 162 ALA A N 1
ATOM 1100 C CA . ALA A 1 162 ? -26.913 -6.051 0.588 1.00 34.09 162 ALA A CA 1
ATOM 1101 C C . ALA A 1 162 ? -25.845 -7.013 0.061 1.00 34.09 162 ALA A C 1
ATOM 1103 O O . ALA A 1 162 ? -26.172 -7.788 -0.862 1.00 34.09 162 ALA A O 1
#

Radius of gyration: 19.34 Å; chains: 1; bounding box: 48×46×48 Å

pLDDT: mean 77.06, std 15.91, range [34.09, 95.12]

Foldseek 3Di:
DVVVVVVVVCCCVVVVCLVVLLVVVLVDPLVVSLVVVVVVVCVVVVVVCVVVVDDDDPCVVVVVVVVVVVSVVSSVLSVCSNQFPVQQSVLVVVCCVVVVVVVCVVVPDDDDPVVVVVVVVSNVVSVVSNDDPPPDRVVVNVVSDDPDDDDPPPPVVVVVVD

Sequence (162 aa):
MLAAALALASSLTWGGADFLGGLISRRRTVLAVLLISQAVGLVLIGSIVAVNGATVGPDLWLAVVAGLIGMAALACFYRGLAIGAMGVVAPITAAAAVIPVTVGIASGERPATIQWIGIALVIGGIVLAAREPAGAGAAEAQRAAPAAAPRISRGVGLALAA

Secondary structure (DSSP, 8-state):
-HHHHHHHHHHHHHHHHHHHHHHHHTTS-HHHHHHHHHHHHHHHHHHHHHHHT----TTHHHHHHHHHHHHHHHHHHHHHHHHS-HHHHHHHHHGGGHHHHHHHHHTT----HHHHHHHHHHHHHHHHHT---TTHHHHHHHHHPPS-------HHHHTT--